Protein AF-A0A7C9DLK9-F1 (afdb_monomer_lite)

Radius of gyration: 18.84 Å; chains: 1; bounding box: 45×38×41 Å

Secondary structure (DSSP, 8-state):
-HHHHHHHHHHHHHTSPP--SS-------PPPP----S-S----PPPPTT---------PPP--TTTSTTTTS-HHHHHHHHHHHHHHHHT--GGG--------SSSTT---

Organism: Opuntia streptacantha (NCBI:txid393608)

Structure (mmCIF, N/CA/C/O backbone):
data_AF-A0A7C9DLK9-F1
#
_entry.id   AF-A0A7C9DLK9-F1
#
loop_
_atom_site.group_PDB
_atom_site.id
_atom_site.type_symbol
_atom_site.label_atom_id
_atom_site.label_alt_id
_atom_site.label_comp_id
_atom_site.label_asym_id
_atom_site.label_entity_id
_atom_site.label_seq_id
_atom_site.pdbx_PDB_ins_code
_atom_site.Cartn_x
_atom_site.Cartn_y
_atom_site.Cartn_z
_atom_site.occupancy
_atom_site.B_iso_or_equiv
_atom_site.auth_seq_id
_atom_site.auth_comp_id
_atom_site.auth_asym_id
_atom_site.auth_atom_id
_atom_site.pdbx_PDB_model_num
ATOM 1 N N . MET A 1 1 ? 19.699 -16.998 14.067 1.00 58.50 1 MET A N 1
ATOM 2 C CA . MET A 1 1 ? 20.143 -17.283 12.685 1.00 58.50 1 MET A CA 1
ATOM 3 C C . MET A 1 1 ? 19.211 -18.283 11.996 1.00 58.50 1 MET A C 1
ATOM 5 O O . MET A 1 1 ? 18.679 -17.970 10.944 1.00 58.50 1 MET A O 1
ATOM 9 N N . GLU A 1 2 ? 18.890 -19.410 12.635 1.00 72.69 2 GLU A N 1
ATOM 10 C CA . GLU A 1 2 ? 18.025 -20.476 12.089 1.00 72.69 2 GLU A CA 1
ATOM 11 C C . GLU A 1 2 ? 16.616 -20.023 11.646 1.00 72.69 2 GLU A C 1
ATOM 13 O O . GLU A 1 2 ? 16.162 -20.358 10.554 1.00 72.69 2 GLU A O 1
ATOM 18 N N . LYS A 1 3 ? 15.952 -19.158 12.428 1.00 70.38 3 LYS A N 1
ATOM 19 C CA . LYS A 1 3 ? 14.644 -18.583 12.054 1.00 70.38 3 LYS A CA 1
ATOM 20 C C . LYS A 1 3 ? 14.693 -17.736 10.773 1.00 70.38 3 LYS A C 1
ATOM 22 O O . LYS A 1 3 ? 13.717 -17.711 10.033 1.00 70.38 3 LYS A O 1
ATOM 27 N N . ALA A 1 4 ? 15.805 -17.043 10.513 1.00 65.06 4 ALA A N 1
ATOM 28 C CA . ALA A 1 4 ? 15.965 -16.215 9.315 1.00 65.06 4 ALA A CA 1
ATOM 29 C C . ALA A 1 4 ? 16.147 -17.086 8.065 1.00 65.06 4 ALA A C 1
ATOM 31 O O . ALA A 1 4 ? 15.480 -16.858 7.062 1.00 65.06 4 ALA A O 1
ATOM 32 N N . ILE A 1 5 ? 16.952 -18.147 8.178 1.00 78.31 5 ILE A N 1
ATOM 33 C CA . ILE A 1 5 ? 17.142 -19.146 7.118 1.00 78.31 5 ILE A CA 1
ATOM 34 C C . I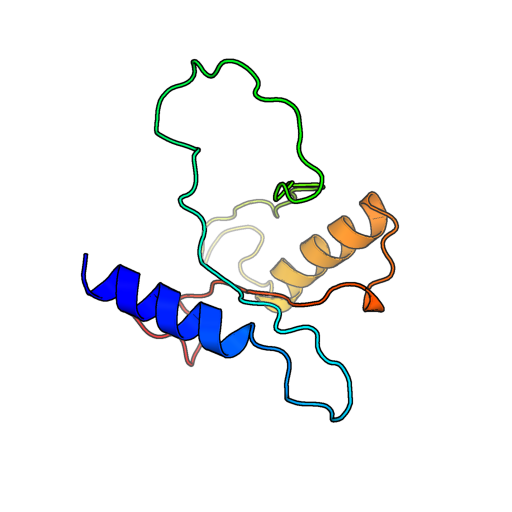LE A 1 5 ? 15.807 -19.810 6.762 1.00 78.31 5 ILE A C 1
ATOM 36 O O . ILE A 1 5 ? 15.496 -19.987 5.587 1.00 78.31 5 ILE A O 1
ATOM 40 N N . ASN A 1 6 ? 14.979 -20.133 7.762 1.00 79.56 6 ASN A N 1
ATOM 41 C CA . ASN A 1 6 ? 13.677 -20.741 7.499 1.00 79.56 6 ASN A CA 1
ATOM 42 C C . ASN A 1 6 ? 12.716 -19.780 6.776 1.00 79.56 6 ASN A C 1
ATOM 44 O O . ASN A 1 6 ? 12.039 -20.187 5.839 1.00 79.56 6 ASN A O 1
ATOM 48 N N . ARG A 1 7 ? 12.697 -18.492 7.151 1.00 76.69 7 ARG A N 1
ATOM 49 C CA . ARG A 1 7 ? 11.908 -17.462 6.447 1.00 76.69 7 ARG A CA 1
ATOM 50 C C . ARG A 1 7 ? 12.356 -17.293 4.998 1.00 76.69 7 ARG A C 1
ATOM 52 O O . ARG A 1 7 ? 11.520 -17.247 4.107 1.00 76.69 7 ARG A O 1
ATOM 59 N N . GLN A 1 8 ? 13.666 -17.250 4.768 1.00 76.12 8 GLN A N 1
ATOM 60 C CA . GLN A 1 8 ? 14.245 -17.165 3.430 1.00 76.12 8 GLN A CA 1
ATOM 61 C C . GLN A 1 8 ? 13.864 -18.379 2.576 1.00 76.12 8 GLN A C 1
ATOM 63 O O . GLN A 1 8 ? 13.475 -18.210 1.42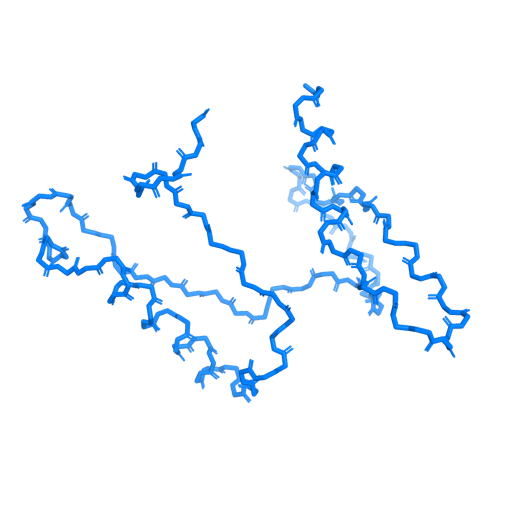6 1.00 76.12 8 GLN A O 1
ATOM 68 N N . ARG A 1 9 ? 13.908 -19.592 3.143 1.00 81.25 9 ARG A N 1
ATOM 69 C CA . ARG A 1 9 ? 13.466 -20.814 2.457 1.00 81.25 9 ARG A CA 1
ATOM 70 C C . ARG A 1 9 ? 11.997 -20.733 2.041 1.00 81.25 9 ARG A C 1
ATOM 72 O O . ARG A 1 9 ? 11.692 -21.037 0.898 1.00 81.25 9 ARG A O 1
ATOM 79 N N . VAL A 1 10 ? 11.117 -20.318 2.954 1.00 80.75 10 VAL A N 1
ATOM 80 C CA . VAL A 1 10 ? 9.676 -20.184 2.682 1.00 80.75 10 VAL A CA 1
ATOM 81 C C . VAL A 1 10 ? 9.422 -19.164 1.568 1.00 80.75 10 VAL A C 1
ATOM 83 O O . VAL A 1 10 ? 8.691 -19.457 0.632 1.00 80.75 10 VAL A O 1
ATOM 86 N N . LEU A 1 11 ? 10.074 -17.997 1.620 1.00 77.19 11 LEU A N 1
ATOM 87 C CA . LEU A 1 11 ? 9.941 -16.968 0.583 1.00 77.19 11 LEU A CA 1
ATOM 88 C C . LEU A 1 11 ? 10.421 -17.452 -0.789 1.00 77.19 11 LEU A C 1
ATOM 90 O O . LEU A 1 11 ? 9.716 -17.272 -1.774 1.00 77.19 11 LEU A O 1
ATOM 94 N N . LEU A 1 12 ? 11.592 -18.090 -0.856 1.00 77.12 12 LEU A N 1
ATOM 95 C CA . LEU A 1 12 ? 12.118 -18.616 -2.118 1.00 77.12 12 LEU A CA 1
ATOM 96 C C . LEU A 1 12 ? 11.199 -19.677 -2.731 1.00 77.12 12 LEU A C 1
ATOM 98 O O . LEU A 1 12 ? 11.112 -19.756 -3.949 1.00 77.12 12 LEU A O 1
ATOM 102 N N . ASP A 1 13 ? 10.513 -20.472 -1.909 1.00 79.88 13 ASP A N 1
ATOM 103 C CA . ASP A 1 13 ? 9.567 -21.481 -2.389 1.00 79.88 13 ASP A CA 1
ATOM 104 C C . ASP A 1 13 ? 8.298 -20.845 -2.979 1.00 79.88 13 ASP A C 1
ATOM 106 O O . ASP A 1 13 ? 7.842 -21.267 -4.037 1.00 79.88 13 ASP A O 1
ATOM 110 N N . HIS A 1 14 ? 7.783 -19.776 -2.362 1.00 75.69 14 HIS A N 1
ATOM 111 C CA . HIS A 1 14 ? 6.646 -19.012 -2.894 1.00 75.69 14 HIS A CA 1
ATOM 112 C C . HIS A 1 14 ? 6.961 -18.269 -4.196 1.00 75.69 14 HIS A C 1
ATOM 114 O O . HIS A 1 14 ? 6.070 -18.079 -5.018 1.00 75.69 14 HIS A O 1
ATOM 120 N N . LEU A 1 15 ? 8.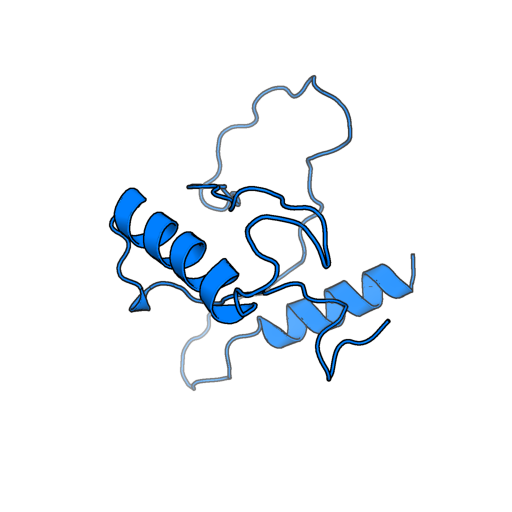214 -17.845 -4.378 1.00 70.75 15 LEU A N 1
ATOM 121 C CA . LEU A 1 15 ? 8.659 -17.120 -5.570 1.00 70.75 15 LEU A CA 1
ATOM 122 C C . LEU A 1 15 ? 8.991 -18.041 -6.749 1.00 70.75 15 LEU A C 1
ATOM 124 O O . LEU A 1 15 ? 9.246 -17.546 -7.848 1.00 70.75 15 LEU A O 1
ATOM 128 N N . ARG A 1 16 ? 9.007 -19.367 -6.554 1.00 73.75 16 ARG A N 1
ATOM 129 C CA . ARG A 1 16 ? 9.192 -20.290 -7.673 1.00 73.75 16 ARG A CA 1
ATOM 130 C C . ARG A 1 16 ? 7.988 -20.190 -8.607 1.00 73.75 16 ARG A C 1
ATOM 132 O O . ARG A 1 16 ? 6.858 -20.366 -8.151 1.00 73.75 16 ARG A O 1
ATOM 139 N N . PRO A 1 17 ? 8.206 -19.949 -9.909 1.00 66.12 17 PRO A N 1
ATOM 140 C CA . PRO A 1 17 ? 7.108 -19.954 -10.857 1.00 66.12 17 PRO A CA 1
ATOM 141 C C . PRO A 1 17 ? 6.425 -21.333 -10.834 1.00 66.12 17 PRO A C 1
ATOM 143 O O . PRO A 1 17 ? 7.120 -22.356 -10.802 1.00 66.12 17 PRO A O 1
ATOM 146 N N . PRO A 1 18 ? 5.080 -21.398 -10.834 1.00 60.97 18 PRO A N 1
ATOM 147 C CA . PRO A 1 18 ? 4.382 -22.664 -10.983 1.00 60.97 18 PRO A CA 1
ATOM 148 C C . PRO A 1 18 ? 4.803 -23.273 -12.318 1.00 60.97 18 PRO A C 1
ATOM 150 O O . PRO A 1 18 ? 4.843 -22.576 -13.329 1.00 60.97 18 PRO A O 1
ATOM 153 N N . SER A 1 19 ? 5.153 -24.557 -12.312 1.00 55.50 19 SER A N 1
ATOM 154 C CA . SER A 1 19 ? 5.622 -25.302 -13.479 1.00 55.50 19 SER A CA 1
ATOM 155 C C . SER A 1 19 ? 4.568 -25.326 -14.593 1.00 55.50 19 SER A C 1
ATOM 157 O O . SER A 1 19 ? 3.801 -26.279 -14.722 1.00 55.50 19 SER A O 1
ATOM 159 N N . SER A 1 20 ? 4.518 -24.270 -15.399 1.00 49.78 20 SER A N 1
ATOM 160 C CA . SER A 1 20 ? 3.943 -24.286 -16.733 1.00 49.78 20 SER A CA 1
ATOM 161 C C . SER A 1 20 ? 4.974 -24.931 -17.651 1.00 49.78 20 SER A C 1
ATOM 163 O O . SER A 1 20 ? 6.061 -24.393 -17.862 1.00 49.78 20 SER A O 1
ATOM 165 N N . SER A 1 21 ? 4.631 -26.127 -18.113 1.00 52.03 21 SER A N 1
ATOM 166 C CA . SER A 1 21 ? 5.294 -26.901 -19.160 1.00 52.03 21 SER A CA 1
ATOM 167 C C . SER A 1 21 ? 5.922 -26.034 -20.264 1.00 52.03 21 SER A C 1
ATOM 169 O O . SER A 1 21 ? 5.261 -25.133 -20.776 1.00 52.03 21 SER A O 1
ATOM 171 N N . ASP A 1 22 ? 7.146 -26.406 -20.656 1.00 47.06 22 ASP A N 1
ATOM 172 C CA . ASP A 1 22 ? 7.839 -26.088 -21.921 1.00 47.06 22 ASP A CA 1
ATOM 173 C C . ASP A 1 22 ? 8.838 -24.925 -22.051 1.00 47.06 22 ASP A C 1
ATOM 175 O O . ASP A 1 22 ? 9.163 -24.547 -23.174 1.00 47.06 22 ASP A O 1
ATOM 179 N N . HIS A 1 23 ? 9.505 -24.466 -20.983 1.00 44.34 23 HIS A N 1
ATOM 180 C CA . HIS A 1 23 ? 10.735 -23.675 -21.176 1.00 44.34 23 HIS A CA 1
ATOM 181 C C . HIS A 1 23 ? 11.897 -24.059 -20.245 1.00 44.34 23 HIS A C 1
ATOM 183 O O . HIS A 1 23 ? 11.825 -23.949 -19.027 1.00 44.34 23 HIS A O 1
ATOM 189 N N . THR A 1 24 ? 13.006 -24.468 -20.873 1.00 41.06 24 THR A N 1
ATOM 190 C CA . THR A 1 24 ? 14.347 -24.822 -20.357 1.00 41.06 24 THR A CA 1
ATOM 191 C C . THR A 1 24 ? 15.113 -23.664 -19.696 1.00 41.06 24 THR A C 1
ATOM 193 O O . THR A 1 24 ? 16.332 -23.566 -19.817 1.00 41.06 24 THR A O 1
ATOM 196 N N . TYR A 1 25 ? 14.423 -22.782 -18.980 1.00 47.22 25 TYR A N 1
ATOM 197 C CA . TYR A 1 25 ? 15.050 -21.764 -18.146 1.00 47.22 25 TYR A CA 1
ATOM 198 C C . TYR A 1 25 ? 14.777 -22.120 -16.688 1.00 47.22 25 TYR A C 1
ATOM 200 O O . TYR A 1 25 ? 13.783 -21.695 -16.104 1.00 47.22 25 TYR A O 1
ATOM 208 N N . GLU A 1 26 ? 15.664 -22.926 -16.099 1.00 47.75 26 GLU A N 1
ATOM 209 C CA . GLU A 1 26 ? 15.775 -22.990 -14.643 1.00 47.75 26 GLU A CA 1
ATOM 210 C C . GLU A 1 26 ? 16.182 -21.596 -14.155 1.00 47.75 26 GLU A C 1
ATOM 212 O O . GLU A 1 26 ? 17.361 -21.246 -14.109 1.00 47.75 26 GLU A O 1
ATOM 217 N N . ALA A 1 27 ? 15.201 -20.762 -13.815 1.00 54.41 27 ALA A N 1
ATOM 218 C CA . ALA A 1 27 ? 15.450 -19.591 -12.998 1.00 54.41 27 ALA A CA 1
ATOM 219 C C . ALA A 1 27 ? 15.792 -20.101 -11.594 1.00 54.41 27 ALA A C 1
ATOM 221 O O . ALA A 1 27 ? 14.922 -20.258 -10.735 1.00 54.41 27 ALA A O 1
ATOM 222 N N . SER A 1 28 ? 17.068 -20.422 -11.373 1.00 65.25 28 SER A N 1
ATOM 223 C CA . SER A 1 28 ? 17.601 -20.738 -10.056 1.00 65.25 28 SER A CA 1
ATOM 224 C C . SER A 1 28 ? 17.545 -19.465 -9.211 1.00 65.25 28 SER A C 1
ATOM 226 O O . SER A 1 28 ? 18.506 -18.701 -9.141 1.00 65.25 28 SER A O 1
ATOM 228 N N . LEU A 1 29 ? 16.386 -19.195 -8.611 1.00 65.62 29 LEU A N 1
ATOM 229 C CA . LEU A 1 29 ? 16.202 -18.116 -7.650 1.00 65.62 29 LEU A CA 1
ATOM 230 C C . LEU A 1 29 ? 17.067 -18.429 -6.425 1.00 65.62 29 LEU A C 1
ATOM 232 O O . LEU A 1 29 ? 16.678 -19.178 -5.529 1.00 65.62 29 LEU A O 1
ATOM 236 N N . SER A 1 30 ? 18.283 -17.891 -6.414 1.00 70.31 30 SER A N 1
ATOM 237 C CA . SER A 1 30 ? 19.175 -17.923 -5.263 1.00 70.31 30 SER A CA 1
ATOM 238 C C . SER A 1 30 ? 19.028 -16.626 -4.489 1.00 70.31 30 SER A C 1
ATOM 240 O O . SER A 1 30 ? 19.051 -15.544 -5.073 1.00 70.31 30 SER A O 1
ATOM 242 N N . ALA A 1 31 ? 18.937 -16.712 -3.165 1.00 64.19 31 ALA A N 1
ATOM 243 C CA . ALA A 1 31 ? 19.102 -15.517 -2.357 1.00 64.19 31 ALA A CA 1
ATOM 244 C C . ALA A 1 31 ? 20.515 -14.964 -2.558 1.00 64.19 31 ALA A C 1
ATOM 246 O O . ALA A 1 31 ? 21.496 -15.676 -2.339 1.00 64.19 31 ALA A O 1
ATOM 247 N N . SER A 1 32 ? 20.603 -13.702 -2.957 1.00 67.50 32 SER A N 1
ATOM 248 C CA . SER A 1 32 ? 21.859 -12.966 -2.952 1.00 67.50 32 SER A CA 1
ATOM 249 C C . SER A 1 32 ? 22.052 -12.320 -1.585 1.00 67.50 32 SER A C 1
ATOM 251 O O . SER A 1 32 ? 21.092 -11.861 -0.957 1.00 67.50 32 SER A O 1
ATOM 253 N N . ASN A 1 33 ? 23.292 -12.291 -1.102 1.00 64.62 33 ASN A N 1
ATOM 254 C CA . ASN A 1 33 ? 23.615 -11.536 0.098 1.00 64.62 33 ASN A CA 1
ATOM 255 C C . ASN A 1 33 ? 23.359 -10.058 -0.207 1.00 64.62 33 ASN A C 1
ATOM 257 O O . ASN A 1 33 ? 23.981 -9.505 -1.112 1.00 64.62 33 ASN A O 1
ATOM 261 N N . CYS A 1 34 ? 22.474 -9.412 0.556 1.00 51.50 34 CYS A N 1
ATOM 262 C CA . CYS A 1 34 ? 22.310 -7.967 0.480 1.00 51.50 34 CYS A CA 1
ATOM 263 C C . CYS A 1 34 ? 23.669 -7.322 0.788 1.00 51.50 34 CYS A C 1
ATOM 265 O O . CYS A 1 34 ? 24.111 -7.314 1.934 1.00 51.50 34 CYS A O 1
ATOM 267 N N . THR A 1 35 ? 24.345 -6.795 -0.232 1.00 54.56 35 THR A N 1
ATOM 268 C CA . THR A 1 35 ? 25.635 -6.096 -0.100 1.00 54.56 35 THR A CA 1
ATOM 269 C C . THR A 1 35 ? 25.503 -4.752 0.620 1.00 54.56 35 THR A C 1
ATOM 271 O O . THR A 1 35 ? 26.506 -4.108 0.917 1.00 54.56 35 THR A O 1
ATOM 274 N N . ALA A 1 36 ? 24.274 -4.352 0.961 1.00 51.97 36 ALA A N 1
ATOM 275 C CA . ALA A 1 36 ? 23.961 -3.258 1.868 1.00 51.97 36 ALA A CA 1
ATOM 276 C C . ALA A 1 36 ? 24.338 -3.621 3.321 1.00 51.97 36 ALA A C 1
ATOM 278 O O . ALA A 1 36 ? 23.480 -3.929 4.145 1.00 51.97 36 ALA A O 1
ATOM 279 N N . GLY A 1 37 ? 25.637 -3.621 3.626 1.00 49.53 37 GLY A N 1
ATOM 280 C CA . GLY A 1 37 ? 26.144 -3.571 4.999 1.00 49.53 37 GLY A CA 1
ATOM 281 C C . GLY A 1 37 ? 26.085 -2.148 5.573 1.00 49.53 37 GLY A C 1
ATOM 282 O O . GLY A 1 37 ? 26.044 -1.176 4.822 1.00 49.53 37 GLY A O 1
ATOM 283 N N . ASP A 1 38 ? 26.128 -2.027 6.905 1.00 52.62 38 ASP A N 1
ATOM 284 C CA . ASP A 1 38 ? 25.930 -0.807 7.722 1.00 52.62 38 ASP A CA 1
ATOM 285 C C . ASP A 1 38 ? 26.922 0.367 7.499 1.00 52.62 38 ASP A C 1
ATOM 287 O O . ASP A 1 38 ? 27.023 1.266 8.334 1.00 52.62 38 ASP A O 1
ATOM 291 N N . SER A 1 39 ? 27.692 0.403 6.408 1.00 54.94 39 SER A N 1
ATOM 292 C CA . SER A 1 39 ? 28.707 1.439 6.169 1.00 54.94 39 SER A CA 1
ATOM 293 C C . SER A 1 39 ? 28.355 2.341 4.987 1.00 54.94 39 SER A C 1
ATOM 295 O O . SER A 1 39 ? 28.271 1.907 3.843 1.00 54.94 39 SER A O 1
ATOM 297 N N . SER A 1 40 ? 28.234 3.640 5.264 1.00 48.75 40 SER A N 1
ATOM 298 C CA . SER A 1 40 ? 27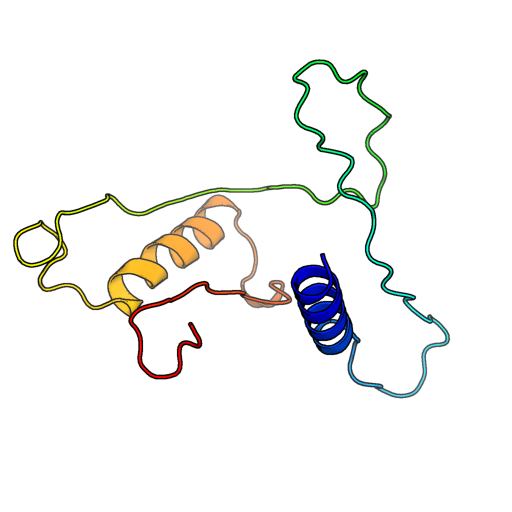.936 4.746 4.337 1.00 48.75 40 SER A CA 1
ATOM 299 C C . SER A 1 40 ? 29.025 5.050 3.290 1.00 48.75 40 SER A C 1
ATOM 301 O O . SER A 1 40 ? 28.990 6.097 2.644 1.00 48.75 40 SER A O 1
ATOM 303 N N . ALA A 1 41 ? 29.991 4.153 3.102 1.00 51.66 41 ALA A N 1
ATOM 304 C CA . ALA A 1 41 ? 31.143 4.337 2.231 1.00 51.66 41 ALA A CA 1
ATOM 305 C C . ALA A 1 41 ? 31.266 3.161 1.254 1.00 51.66 41 ALA A C 1
ATOM 307 O O . ALA A 1 41 ? 32.127 2.301 1.420 1.00 51.66 41 ALA A O 1
ATOM 308 N N . TYR A 1 42 ? 30.416 3.117 0.225 1.00 53.41 42 TYR A N 1
ATOM 309 C CA . TYR A 1 42 ? 30.613 2.192 -0.890 1.00 53.41 42 TYR A CA 1
ATOM 310 C C . TYR A 1 42 ? 31.085 2.911 -2.150 1.00 53.41 42 TYR A C 1
ATOM 312 O O . TYR A 1 42 ? 30.481 3.866 -2.641 1.00 53.41 42 TYR A O 1
ATOM 320 N N . HIS A 1 43 ? 32.186 2.379 -2.675 1.00 47.84 43 HIS A N 1
ATOM 321 C CA . HIS A 1 43 ? 32.626 2.519 -4.051 1.00 47.84 43 HIS A CA 1
ATOM 322 C C . HIS A 1 43 ? 31.494 2.004 -4.952 1.00 47.84 43 HIS A C 1
ATOM 324 O O . HIS A 1 43 ? 31.144 0.826 -4.868 1.00 47.84 43 HIS A O 1
ATOM 330 N N . ARG A 1 44 ? 30.888 2.881 -5.769 1.00 53.50 44 ARG A N 1
ATOM 331 C CA . ARG A 1 44 ? 29.843 2.496 -6.731 1.00 53.50 44 ARG A CA 1
ATOM 332 C C . ARG A 1 44 ? 30.400 1.399 -7.634 1.00 53.50 44 ARG A C 1
ATOM 334 O O . ARG A 1 44 ? 31.209 1.676 -8.517 1.00 53.50 44 ARG A O 1
ATOM 341 N N . THR A 1 45 ? 30.003 0.156 -7.395 1.00 56.69 45 THR A N 1
ATOM 342 C CA . THR A 1 45 ? 30.149 -0.891 -8.405 1.00 56.69 45 THR A CA 1
ATOM 343 C C . THR A 1 45 ? 29.211 -0.526 -9.558 1.00 56.69 45 THR A C 1
ATOM 345 O O . THR A 1 45 ? 28.195 0.137 -9.335 1.00 56.69 45 THR A O 1
ATOM 348 N N . SER A 1 46 ? 29.595 -0.835 -10.797 1.00 58.06 46 SER A N 1
ATOM 349 C CA . SER A 1 46 ? 28.764 -0.582 -11.980 1.00 58.06 46 SER A CA 1
ATOM 350 C C . SER A 1 46 ? 27.361 -1.142 -11.761 1.00 58.06 46 SER A C 1
ATOM 352 O O . SER A 1 46 ? 27.259 -2.296 -11.366 1.00 58.06 46 SER A O 1
ATOM 354 N N . ALA A 1 47 ? 26.317 -0.344 -12.010 1.00 58.66 47 ALA A N 1
ATOM 355 C CA . ALA A 1 47 ? 24.938 -0.826 -11.962 1.00 58.66 47 ALA A CA 1
ATOM 356 C C . ALA A 1 47 ? 24.801 -2.011 -12.925 1.00 58.66 47 ALA A C 1
ATOM 358 O O . ALA A 1 47 ? 25.093 -1.870 -14.119 1.00 58.66 47 ALA A O 1
ATOM 359 N N . PHE A 1 48 ? 24.439 -3.172 -12.394 1.00 64.38 48 PHE A N 1
ATOM 360 C CA . PHE A 1 48 ? 24.257 -4.385 -13.177 1.00 64.38 48 PHE A CA 1
ATOM 361 C C . PHE A 1 48 ? 22.786 -4.502 -13.597 1.00 64.38 48 PHE A C 1
ATOM 363 O O . PHE A 1 48 ? 21.903 -3.853 -13.035 1.00 64.38 48 PHE A O 1
ATOM 370 N N . GLY A 1 49 ? 22.511 -5.281 -14.646 1.00 70.06 49 GLY A N 1
ATOM 371 C CA . GLY A 1 49 ? 21.156 -5.409 -15.202 1.00 70.06 49 GLY A CA 1
ATOM 372 C C . GLY A 1 49 ? 20.153 -6.114 -14.277 1.00 70.06 49 GLY A C 1
ATOM 373 O O . GLY A 1 49 ? 18.966 -6.135 -14.585 1.00 70.06 49 GLY A O 1
ATOM 374 N N . ASP A 1 50 ? 20.627 -6.690 -13.174 1.00 76.44 50 ASP A N 1
ATOM 375 C CA . ASP A 1 50 ? 19.904 -7.528 -12.217 1.00 76.44 50 ASP A CA 1
ATOM 376 C C . ASP A 1 50 ? 19.762 -6.899 -10.817 1.00 76.44 50 ASP A C 1
ATOM 378 O O . ASP A 1 50 ? 19.254 -7.543 -9.896 1.00 76.44 50 ASP A O 1
ATOM 382 N N . ASP A 1 51 ? 20.168 -5.639 -10.640 1.00 76.25 51 ASP A N 1
ATOM 383 C CA . ASP A 1 51 ? 20.051 -4.942 -9.359 1.00 76.25 51 ASP A CA 1
ATOM 384 C C . ASP A 1 51 ? 18.582 -4.732 -8.938 1.00 76.25 51 ASP A C 1
ATOM 386 O O . ASP A 1 51 ? 17.725 -4.304 -9.717 1.00 76.25 51 ASP A O 1
ATOM 390 N N . VAL A 1 52 ? 18.293 -4.953 -7.651 1.00 81.62 52 VAL A N 1
ATOM 391 C CA . VAL A 1 52 ? 16.981 -4.643 -7.064 1.00 81.62 52 VAL A CA 1
ATOM 392 C C . VAL A 1 52 ? 16.922 -3.162 -6.712 1.00 81.62 52 VAL A C 1
ATOM 394 O O . VAL A 1 52 ? 17.597 -2.692 -5.793 1.00 81.62 52 VAL A O 1
ATOM 397 N N . VAL A 1 53 ? 16.074 -2.423 -7.421 1.00 84.69 53 VAL A N 1
ATOM 398 C CA . VAL A 1 53 ? 15.943 -0.970 -7.271 1.00 84.69 53 VAL A CA 1
ATOM 399 C C . VAL A 1 53 ? 14.620 -0.569 -6.617 1.00 84.69 53 VAL A C 1
ATOM 401 O O . VAL A 1 53 ? 13.577 -1.181 -6.842 1.00 84.69 53 VAL A O 1
ATOM 404 N N . ILE A 1 54 ? 14.647 0.506 -5.823 1.00 88.31 54 ILE A N 1
ATOM 405 C CA . ILE A 1 54 ? 13.439 1.146 -5.284 1.00 88.31 54 ILE A CA 1
ATOM 406 C C . ILE A 1 54 ? 13.045 2.285 -6.224 1.00 88.31 54 ILE A C 1
ATOM 408 O O . ILE A 1 54 ? 13.741 3.294 -6.302 1.00 88.31 54 ILE A O 1
ATOM 412 N N . VAL A 1 55 ? 11.918 2.133 -6.919 1.00 92.25 55 VAL A N 1
ATOM 413 C CA . VAL A 1 55 ? 11.436 3.124 -7.900 1.00 92.25 55 VAL A CA 1
ATOM 414 C C . VAL A 1 55 ? 10.621 4.236 -7.237 1.00 92.25 55 VAL A C 1
ATOM 416 O O . VAL A 1 55 ? 10.729 5.403 -7.606 1.00 92.25 55 VAL A O 1
ATOM 419 N N . ALA A 1 56 ? 9.807 3.887 -6.240 1.00 93.25 56 ALA A N 1
ATOM 420 C CA . ALA A 1 56 ? 8.965 4.832 -5.522 1.00 93.25 56 ALA A CA 1
ATOM 421 C C . ALA A 1 56 ? 8.711 4.365 -4.085 1.00 93.25 56 ALA A C 1
ATOM 423 O O . ALA A 1 56 ? 8.638 3.167 -3.814 1.00 93.25 56 ALA A O 1
ATOM 424 N N . ALA A 1 57 ? 8.549 5.319 -3.167 1.00 95.06 57 ALA A N 1
ATOM 425 C CA . ALA A 1 57 ? 8.226 5.049 -1.771 1.00 95.06 57 ALA A CA 1
ATOM 426 C C . ALA A 1 57 ? 7.265 6.116 -1.235 1.00 95.06 57 ALA A C 1
ATOM 428 O O . ALA A 1 57 ? 7.574 7.308 -1.230 1.00 95.06 57 ALA A O 1
ATOM 429 N N . TYR A 1 58 ? 6.104 5.675 -0.756 1.00 96.19 58 TYR A N 1
ATOM 430 C CA . TYR A 1 58 ? 5.054 6.535 -0.214 1.00 96.19 58 TYR A CA 1
ATOM 431 C C . TYR A 1 58 ? 4.539 5.981 1.110 1.00 96.19 58 TYR A C 1
ATOM 433 O O . TYR A 1 58 ? 4.701 4.803 1.423 1.00 96.19 58 TYR A O 1
ATOM 441 N N . ARG A 1 59 ? 3.912 6.848 1.906 1.00 98.06 59 ARG A N 1
ATOM 442 C CA . ARG A 1 59 ? 3.303 6.477 3.185 1.00 98.06 59 ARG A CA 1
ATOM 443 C C . ARG A 1 59 ? 2.123 7.376 3.509 1.00 98.06 59 ARG A C 1
ATOM 445 O O . ARG A 1 59 ? 2.066 8.519 3.057 1.00 98.06 59 ARG A O 1
ATOM 452 N N . THR A 1 60 ? 1.241 6.895 4.373 1.00 98.12 60 THR A N 1
ATOM 453 C CA . THR A 1 60 ? 0.212 7.726 4.997 1.00 98.12 60 THR A CA 1
ATOM 454 C C . THR A 1 60 ? 0.787 8.594 6.129 1.00 98.12 60 THR A C 1
ATOM 456 O O . THR A 1 60 ? 1.907 8.370 6.620 1.00 98.12 60 THR A O 1
ATOM 459 N N . PRO A 1 61 ? 0.037 9.616 6.575 1.00 97.69 61 PRO A N 1
ATOM 460 C CA . PRO A 1 61 ? 0.282 10.256 7.859 1.00 97.69 61 PRO A CA 1
ATOM 461 C C . PRO A 1 61 ? 0.141 9.252 9.008 1.00 97.69 61 PRO A C 1
ATOM 463 O O . PRO A 1 61 ? -0.762 8.418 9.017 1.00 97.69 61 PRO A O 1
ATOM 466 N N . LEU A 1 62 ? 0.995 9.374 10.023 1.00 97.75 62 LEU A N 1
ATOM 467 C CA . LEU A 1 62 ? 0.894 8.556 11.229 1.00 97.75 62 LEU A 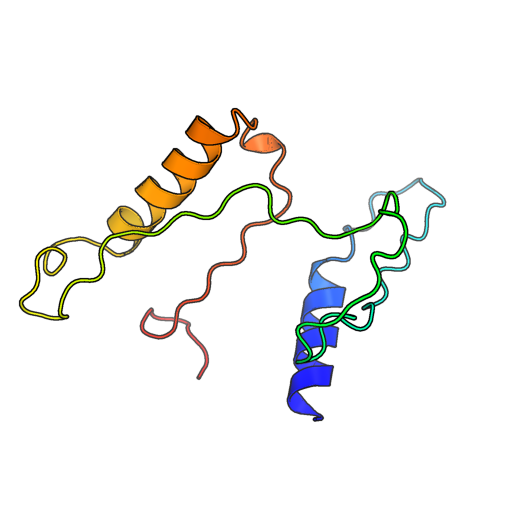CA 1
ATOM 468 C C . LEU A 1 62 ? 0.030 9.276 12.264 1.00 97.75 62 LEU A C 1
ATOM 470 O O . LEU A 1 62 ? 0.345 10.388 12.687 1.00 97.75 62 LEU A O 1
ATOM 474 N N . CYS A 1 63 ? -1.053 8.631 12.688 1.00 97.94 63 CYS A N 1
ATOM 475 C CA . CYS A 1 63 ? -1.969 9.154 13.698 1.00 97.94 63 CYS A CA 1
ATOM 476 C C . CYS A 1 63 ? -1.916 8.318 14.982 1.00 97.94 63 CYS A C 1
ATOM 478 O O . CYS A 1 63 ? -1.693 7.109 14.946 1.00 97.94 63 CYS A O 1
ATOM 480 N N . LYS A 1 64 ? -2.174 8.947 16.137 1.00 97.94 64 LYS A N 1
ATOM 481 C CA . LYS A 1 64 ? -2.315 8.220 17.409 1.00 97.94 64 LYS A CA 1
ATOM 482 C C . LYS A 1 64 ? -3.469 7.218 17.320 1.00 97.94 64 LYS A C 1
ATOM 484 O O . LYS A 1 64 ? -4.580 7.591 16.950 1.00 97.94 64 LYS A O 1
ATOM 489 N N . SER A 1 65 ? -3.233 5.973 17.729 1.00 95.62 65 SER A N 1
ATOM 490 C CA . SER A 1 65 ? -4.304 4.974 17.833 1.00 95.62 65 SER A CA 1
ATOM 491 C C . SER A 1 65 ? -5.398 5.437 18.811 1.00 95.62 65 SER A C 1
ATOM 493 O O . SER A 1 65 ? -5.129 6.206 19.739 1.00 95.62 65 SER A O 1
ATOM 495 N N . LYS A 1 66 ? -6.640 4.983 18.598 1.00 95.31 66 LYS A N 1
ATOM 496 C CA . LYS A 1 66 ? -7.864 5.283 19.376 1.00 95.31 66 LYS A CA 1
ATOM 497 C C . LYS A 1 66 ? -8.363 6.736 19.351 1.00 95.31 66 LYS A C 1
ATOM 499 O O . LYS A 1 66 ? -9.563 6.947 19.454 1.00 95.31 66 LYS A O 1
ATOM 504 N N . ARG A 1 67 ? -7.484 7.742 19.267 1.00 97.31 67 ARG A N 1
ATOM 505 C CA . ARG A 1 67 ? -7.856 9.172 19.399 1.00 97.31 67 ARG A CA 1
ATOM 506 C C . ARG A 1 67 ? -7.341 10.079 18.276 1.00 97.31 67 ARG A C 1
ATOM 508 O O . ARG A 1 67 ? -7.628 11.270 18.301 1.00 97.31 67 ARG A O 1
ATOM 515 N N . GLY A 1 68 ? -6.547 9.563 17.341 1.00 97.44 68 GLY A N 1
ATOM 516 C CA . GLY A 1 68 ? -5.979 10.333 16.231 1.00 97.44 68 GLY A CA 1
ATOM 517 C C . GLY A 1 68 ? -6.916 10.473 15.029 1.00 97.44 68 GLY A C 1
ATOM 518 O O . GLY A 1 68 ? -8.051 10.002 15.051 1.00 97.44 68 GLY A O 1
ATOM 519 N N . GLY A 1 69 ? -6.414 11.107 13.964 1.00 97.69 69 GLY A N 1
ATOM 520 C CA . GLY A 1 69 ? -7.197 11.420 12.760 1.00 97.69 69 GLY A CA 1
ATOM 521 C C . GLY A 1 69 ? -7.699 10.202 11.978 1.00 97.69 69 GLY A C 1
ATOM 522 O O . GLY A 1 69 ? -8.757 10.281 11.375 1.00 97.69 69 GLY A O 1
ATOM 523 N N . LEU A 1 70 ? -6.993 9.070 12.051 1.00 97.81 70 LEU A N 1
ATOM 524 C CA . LEU A 1 70 ? -7.366 7.814 11.380 1.00 97.81 70 LEU A CA 1
ATOM 525 C C . LEU A 1 70 ? -8.107 6.827 12.302 1.00 97.81 70 LEU A C 1
ATOM 527 O O . LEU A 1 70 ? -8.124 5.631 12.036 1.00 97.81 70 LEU A O 1
ATOM 531 N N . LYS A 1 71 ? -8.663 7.280 13.437 1.00 97.44 71 LYS A N 1
ATOM 532 C CA . LYS A 1 71 ? -9.304 6.375 14.416 1.00 97.44 71 LYS A CA 1
ATOM 533 C C . LYS A 1 71 ? -10.575 5.694 13.882 1.00 97.44 71 LYS A C 1
ATOM 535 O O . LYS A 1 71 ? -10.892 4.608 14.348 1.00 97.44 71 LYS A O 1
ATOM 540 N N . ASP A 1 72 ? -11.258 6.338 12.934 1.00 97.81 72 ASP A N 1
ATOM 541 C CA . ASP A 1 72 ? -12.499 5.855 12.306 1.00 97.81 72 ASP A CA 1
ATOM 542 C C . ASP A 1 72 ? -12.256 5.372 10.864 1.00 97.81 72 ASP A C 1
ATOM 544 O O . ASP A 1 72 ? -13.197 5.209 10.096 1.00 97.81 72 ASP A O 1
ATOM 548 N N . THR A 1 73 ? -10.992 5.202 10.467 1.00 97.75 73 THR A N 1
ATOM 549 C CA . THR A 1 73 ? -10.604 4.776 9.118 1.00 97.75 73 THR A CA 1
ATOM 550 C C . THR A 1 73 ? -10.225 3.303 9.149 1.00 97.75 73 THR A C 1
ATOM 552 O O . THR A 1 73 ? -9.412 2.894 9.984 1.00 97.75 73 THR A O 1
ATOM 555 N N . TYR A 1 74 ? -10.795 2.501 8.250 1.00 96.62 74 TYR A N 1
ATOM 556 C CA . TYR A 1 74 ? -10.467 1.081 8.176 1.00 96.62 74 TYR A CA 1
ATOM 557 C C . TYR A 1 74 ? -9.060 0.846 7.591 1.00 96.62 74 TYR A C 1
ATOM 559 O O . TYR A 1 74 ? -8.533 1.699 6.875 1.00 96.62 74 TYR A O 1
ATOM 567 N N . PRO A 1 75 ? -8.390 -0.281 7.906 1.00 95.69 75 PRO A N 1
ATOM 568 C CA . PRO A 1 75 ? -7.024 -0.539 7.438 1.00 95.69 75 PRO A CA 1
ATOM 569 C C . PRO A 1 75 ? -6.869 -0.568 5.910 1.00 95.69 75 PRO A C 1
ATOM 571 O O . PRO A 1 75 ? -5.847 -0.124 5.391 1.00 95.69 75 PRO A O 1
ATOM 574 N N . ASP A 1 76 ? -7.870 -1.070 5.194 1.00 96.25 76 ASP A N 1
ATOM 575 C CA . ASP A 1 76 ? -7.949 -1.074 3.733 1.00 96.25 76 ASP A CA 1
ATOM 576 C C . ASP A 1 76 ? -8.031 0.349 3.165 1.00 96.25 76 ASP A C 1
ATOM 578 O O . ASP A 1 76 ? -7.276 0.672 2.248 1.00 96.25 76 ASP A O 1
ATOM 582 N N . ASP A 1 77 ? -8.803 1.238 3.795 1.00 97.88 77 ASP A N 1
ATOM 583 C CA . ASP A 1 77 ? -8.847 2.668 3.457 1.00 97.88 77 ASP A CA 1
ATOM 584 C C . ASP A 1 77 ? -7.531 3.407 3.770 1.00 97.88 77 ASP A C 1
ATOM 586 O O . ASP A 1 77 ? -7.260 4.474 3.217 1.00 97.88 77 ASP A O 1
ATOM 590 N N . ILE A 1 78 ? -6.683 2.857 4.646 1.00 97.81 78 ILE A N 1
ATOM 591 C CA . ILE A 1 78 ? -5.335 3.383 4.913 1.00 97.81 78 ILE A CA 1
ATOM 592 C C . ILE A 1 78 ? -4.338 2.887 3.853 1.00 97.81 78 ILE A C 1
ATOM 594 O O . ILE A 1 78 ? -3.461 3.648 3.439 1.00 97.81 78 ILE A O 1
ATOM 598 N N . LEU A 1 79 ? -4.448 1.631 3.403 1.00 97.94 79 LEU A N 1
ATOM 599 C CA . LEU A 1 79 ? -3.511 1.019 2.451 1.00 97.94 79 LEU A CA 1
ATOM 600 C C . LEU A 1 79 ? -3.807 1.396 0.990 1.00 97.94 79 LEU A C 1
ATOM 602 O O . LEU A 1 79 ? -2.884 1.721 0.239 1.00 97.94 79 LEU A O 1
ATOM 606 N N . ALA A 1 80 ? -5.081 1.397 0.594 1.00 97.94 80 ALA A N 1
ATOM 607 C CA . ALA A 1 80 ? -5.533 1.713 -0.758 1.00 97.94 80 ALA A CA 1
ATOM 608 C C . ALA A 1 80 ? -4.965 3.030 -1.328 1.00 97.94 80 ALA A C 1
ATOM 610 O O . ALA A 1 80 ? -4.452 3.003 -2.451 1.00 97.94 80 ALA A O 1
ATOM 611 N N . PRO A 1 81 ? -4.970 4.175 -0.609 1.00 97.94 81 PRO A N 1
ATOM 612 C CA . PRO A 1 81 ? -4.435 5.421 -1.155 1.00 97.94 81 PRO A CA 1
ATOM 613 C C . PRO A 1 81 ? -2.924 5.368 -1.403 1.00 97.94 81 PRO A C 1
ATOM 615 O O . PRO A 1 81 ? -2.443 6.046 -2.306 1.00 97.94 81 PRO A O 1
ATOM 618 N N . VAL A 1 82 ? -2.167 4.560 -0.650 1.00 98.00 82 VAL A N 1
ATOM 619 C CA . VAL A 1 82 ? -0.718 4.408 -0.863 1.00 98.00 82 VAL A CA 1
ATOM 620 C C . VAL A 1 82 ? -0.446 3.631 -2.147 1.00 98.00 82 VAL A C 1
ATOM 622 O O . VAL A 1 82 ? 0.368 4.068 -2.958 1.00 98.00 82 VAL A O 1
ATOM 625 N N . LEU A 1 83 ? -1.152 2.516 -2.356 1.00 97.75 83 LEU A N 1
ATOM 626 C CA . LEU A 1 83 ? -1.022 1.713 -3.575 1.00 97.75 83 LEU A CA 1
ATOM 627 C C . LEU A 1 83 ? -1.477 2.500 -4.807 1.00 97.75 83 LEU A C 1
ATOM 629 O O . LEU A 1 83 ? -0.786 2.518 -5.823 1.00 97.75 83 LEU A O 1
ATOM 633 N N . LYS A 1 84 ? -2.596 3.221 -4.693 1.00 97.25 84 LYS A N 1
ATOM 634 C CA . LYS A 1 84 ? -3.097 4.092 -5.757 1.00 97.25 84 LYS A CA 1
ATOM 635 C C . LYS A 1 84 ? -2.097 5.196 -6.107 1.00 97.25 84 LYS A C 1
ATOM 637 O O . LYS A 1 84 ? -1.782 5.374 -7.278 1.00 97.25 84 LYS A O 1
ATOM 642 N N . ALA A 1 85 ? -1.549 5.885 -5.105 1.00 97.38 85 ALA A N 1
ATOM 643 C CA . ALA A 1 85 ? -0.546 6.922 -5.330 1.00 97.38 85 ALA A CA 1
ATOM 644 C C . ALA A 1 85 ? 0.730 6.366 -5.978 1.00 97.38 85 ALA A C 1
ATOM 646 O O . ALA A 1 85 ? 1.321 7.042 -6.814 1.00 97.38 85 ALA A O 1
ATOM 647 N N . LEU A 1 86 ? 1.152 5.145 -5.629 1.00 97.31 86 LEU A N 1
ATOM 648 C CA . LEU A 1 86 ? 2.300 4.500 -6.265 1.00 97.31 86 LEU A CA 1
ATOM 649 C C . LEU A 1 86 ? 2.060 4.334 -7.767 1.00 97.31 86 LEU A C 1
ATOM 651 O O . LEU A 1 86 ? 2.862 4.832 -8.551 1.00 97.31 86 LEU A O 1
ATOM 655 N N . ILE A 1 87 ? 0.937 3.720 -8.151 1.00 97.44 87 ILE A N 1
ATOM 656 C CA . ILE A 1 87 ? 0.555 3.507 -9.554 1.00 97.44 87 ILE A CA 1
ATOM 657 C C . ILE A 1 87 ? 0.443 4.832 -10.316 1.00 97.44 87 ILE A C 1
ATOM 659 O O . ILE A 1 87 ? 1.002 4.973 -11.399 1.00 97.44 87 ILE A O 1
ATOM 663 N N . GLU A 1 88 ? -0.229 5.832 -9.741 1.00 97.00 88 GLU A N 1
ATOM 664 C CA . GLU A 1 88 ? -0.407 7.144 -10.377 1.00 97.00 88 GLU A CA 1
ATOM 665 C C . GLU A 1 88 ? 0.916 7.892 -10.583 1.00 97.00 88 GLU A C 1
ATOM 667 O O . GLU A 1 88 ? 1.068 8.639 -11.547 1.00 97.00 88 GLU A O 1
ATOM 672 N N . LYS A 1 89 ? 1.883 7.729 -9.675 1.00 96.56 89 LYS A N 1
ATOM 673 C CA . LYS A 1 89 ? 3.165 8.440 -9.748 1.00 96.56 89 LYS A CA 1
ATOM 674 C C . LYS A 1 89 ? 4.172 7.755 -10.658 1.00 96.56 89 LYS A C 1
ATOM 676 O O . LYS A 1 89 ? 4.983 8.448 -11.267 1.00 96.56 89 LYS A O 1
ATOM 681 N N . THR A 1 90 ? 4.125 6.430 -10.755 1.00 96.75 90 THR A N 1
ATOM 682 C CA . THR A 1 90 ? 4.991 5.666 -11.659 1.00 96.75 90 THR A CA 1
ATOM 683 C C . THR A 1 90 ? 4.381 5.482 -13.047 1.00 96.75 90 THR A C 1
ATOM 685 O O . THR A 1 90 ? 5.114 5.147 -13.971 1.00 96.75 90 THR A O 1
ATOM 688 N N . ASN A 1 91 ? 3.074 5.733 -13.213 1.00 96.25 91 ASN A N 1
ATOM 689 C CA . ASN A 1 91 ? 2.296 5.404 -14.415 1.00 96.25 91 ASN A CA 1
ATOM 690 C C . ASN A 1 91 ? 2.436 3.926 -14.825 1.00 96.25 91 ASN A C 1
ATOM 692 O O . ASN A 1 91 ? 2.394 3.595 -16.009 1.00 96.25 91 ASN A O 1
ATOM 696 N N . LEU A 1 92 ? 2.631 3.043 -13.843 1.00 95.12 92 LEU A N 1
ATOM 697 C CA . LEU A 1 92 ? 2.772 1.608 -14.061 1.00 95.12 92 LEU A CA 1
ATOM 698 C C . LEU A 1 92 ? 1.398 0.979 -14.314 1.00 95.12 92 LEU A C 1
ATOM 700 O O . LEU A 1 92 ? 0.431 1.300 -13.624 1.00 95.12 92 LEU A O 1
ATOM 704 N N . ASN A 1 93 ? 1.305 0.042 -15.255 1.00 96.50 93 ASN A N 1
ATOM 705 C CA . ASN A 1 93 ? 0.108 -0.780 -15.389 1.00 96.50 93 ASN A CA 1
ATOM 706 C C . ASN A 1 93 ? -0.008 -1.716 -14.166 1.00 96.50 93 ASN A C 1
ATOM 708 O O . ASN A 1 93 ? 0.899 -2.516 -13.940 1.00 96.50 93 ASN A O 1
ATOM 712 N N . PRO A 1 94 ? -1.108 -1.691 -13.390 1.00 95.94 94 PRO A N 1
ATOM 713 C CA . PRO A 1 94 ? -1.257 -2.556 -12.218 1.00 95.94 94 PRO A CA 1
ATOM 714 C C . PRO A 1 94 ? -1.118 -4.054 -12.515 1.00 95.94 94 PRO A C 1
ATOM 716 O O . PRO A 1 94 ? -0.726 -4.807 -11.630 1.00 95.94 94 PRO A O 1
ATOM 719 N N . ALA A 1 95 ? -1.413 -4.487 -13.746 1.00 96.25 95 ALA A N 1
ATOM 720 C CA . ALA A 1 95 ? -1.278 -5.883 -14.161 1.00 96.25 95 ALA A CA 1
ATOM 721 C C . ALA A 1 95 ? 0.184 -6.362 -14.278 1.00 96.25 95 ALA A C 1
ATOM 723 O O . ALA A 1 95 ? 0.420 -7.563 -14.344 1.00 96.25 95 ALA A O 1
ATOM 724 N N . GLU A 1 96 ? 1.159 -5.448 -14.307 1.00 94.69 96 GLU A N 1
ATOM 725 C CA . GLU A 1 96 ? 2.593 -5.774 -14.364 1.00 94.69 96 GLU A CA 1
ATOM 726 C C . GLU A 1 96 ? 3.196 -6.037 -12.976 1.00 94.69 96 GLU A C 1
ATOM 728 O O . GLU A 1 96 ? 4.337 -6.487 -12.862 1.00 94.69 96 GLU A O 1
ATOM 733 N N . VAL A 1 97 ? 2.447 -5.769 -11.903 1.00 94.62 97 VAL A N 1
ATOM 734 C CA . VAL A 1 97 ? 2.893 -6.045 -10.536 1.00 94.62 97 VAL A CA 1
ATOM 735 C C . VAL A 1 97 ? 2.844 -7.553 -10.291 1.00 94.62 97 VAL A C 1
ATOM 737 O O . VAL A 1 97 ? 1.770 -8.143 -10.228 1.00 94.62 97 VAL A O 1
ATOM 740 N N . GLY A 1 98 ? 4.017 -8.173 -10.139 1.00 94.25 98 GLY A N 1
ATOM 741 C CA . GLY A 1 98 ? 4.130 -9.624 -9.959 1.00 94.25 98 GLY A CA 1
ATOM 742 C C . GLY A 1 98 ? 3.705 -10.136 -8.579 1.00 94.25 98 GLY A C 1
ATOM 743 O O . GLY A 1 98 ? 3.216 -11.256 -8.479 1.00 94.25 98 GLY A O 1
ATOM 744 N N . ASP A 1 99 ? 3.879 -9.335 -7.523 1.00 95.25 99 ASP A N 1
ATOM 745 C CA . ASP A 1 99 ? 3.482 -9.699 -6.159 1.00 95.25 99 ASP A CA 1
ATOM 746 C C . ASP A 1 99 ? 3.285 -8.452 -5.275 1.00 95.25 99 ASP A C 1
ATOM 748 O O . ASP A 1 99 ? 3.888 -7.400 -5.510 1.00 95.25 99 ASP A O 1
ATOM 752 N N . ILE A 1 100 ? 2.451 -8.575 -4.239 1.00 95.38 100 ILE A N 1
ATOM 753 C CA . ILE A 1 100 ? 2.221 -7.548 -3.219 1.00 95.38 100 ILE A CA 1
ATOM 754 C C . ILE A 1 100 ? 2.357 -8.181 -1.834 1.00 95.38 100 ILE A C 1
ATOM 756 O O . ILE A 1 100 ? 1.431 -8.792 -1.301 1.00 95.38 100 ILE A O 1
ATOM 760 N N . VAL A 1 101 ? 3.500 -7.943 -1.196 1.00 94.00 101 VAL A N 1
ATOM 761 C CA . VAL A 1 101 ? 3.765 -8.414 0.167 1.00 94.00 101 VAL A CA 1
ATOM 762 C C . VAL A 1 101 ? 3.369 -7.339 1.184 1.00 94.00 101 VAL A C 1
ATOM 764 O O . VAL A 1 101 ? 3.993 -6.280 1.261 1.00 94.00 101 VAL A O 1
ATOM 767 N N . VAL A 1 102 ? 2.347 -7.615 2.003 1.00 94.62 102 VAL A N 1
ATOM 768 C CA . VAL A 1 102 ? 1.832 -6.683 3.026 1.00 94.62 102 VAL A CA 1
ATOM 769 C C . VAL A 1 102 ? 2.158 -7.173 4.437 1.00 94.62 102 VAL A C 1
ATOM 771 O O . VAL A 1 102 ? 1.707 -8.232 4.869 1.00 94.62 102 VAL A O 1
ATOM 774 N N . GLY A 1 103 ? 2.899 -6.370 5.202 1.00 93.06 103 GLY A N 1
ATOM 775 C CA . GLY A 1 103 ? 3.176 -6.644 6.614 1.00 93.06 103 GLY A CA 1
ATOM 776 C C . GLY A 1 103 ? 2.063 -6.142 7.540 1.00 93.06 103 GLY A C 1
ATOM 777 O O . GLY A 1 103 ? 1.817 -4.939 7.610 1.00 93.06 103 GLY A O 1
ATOM 778 N N . THR A 1 104 ? 1.424 -7.036 8.304 1.00 93.12 104 THR A N 1
ATOM 779 C CA . THR A 1 104 ? 0.401 -6.680 9.307 1.00 93.12 104 THR A CA 1
ATOM 780 C C . THR A 1 104 ? 0.473 -7.561 10.561 1.00 93.12 104 THR A C 1
ATOM 782 O O . THR A 1 104 ? 0.668 -8.773 10.476 1.00 93.12 104 THR A O 1
ATOM 785 N N . VAL A 1 105 ? 0.328 -6.946 11.745 1.00 93.88 105 VAL A N 1
ATOM 786 C CA . VAL A 1 105 ? 0.529 -7.608 13.057 1.00 93.88 105 VAL A CA 1
ATOM 787 C C . VAL A 1 105 ? -0.763 -7.777 13.863 1.00 93.88 105 VAL A C 1
ATOM 789 O O . VAL A 1 105 ? -0.934 -8.765 14.570 1.00 93.88 105 VAL A O 1
ATOM 792 N N . LEU A 1 106 ? -1.667 -6.793 13.825 1.00 93.38 106 LEU A N 1
ATOM 793 C CA . LEU A 1 106 ? -2.852 -6.771 14.699 1.00 93.38 106 LEU A CA 1
ATOM 794 C C . LEU A 1 106 ? -4.111 -7.348 14.039 1.00 93.38 106 LEU A C 1
ATOM 796 O O . LEU A 1 106 ? -5.107 -7.557 14.728 1.00 93.38 106 LEU A O 1
ATOM 80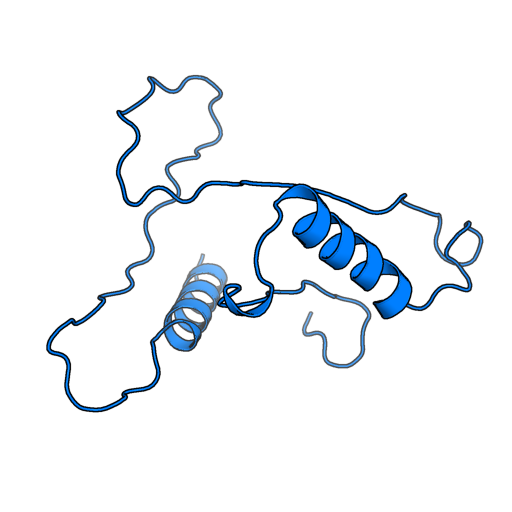0 N N . ALA A 1 107 ? -4.073 -7.587 12.727 1.00 92.12 107 ALA A N 1
ATOM 801 C CA . ALA A 1 107 ? -5.177 -8.191 11.996 1.00 92.12 107 ALA A CA 1
ATOM 802 C C . ALA A 1 107 ? -5.358 -9.675 12.379 1.00 92.12 107 ALA A C 1
ATOM 804 O O . ALA A 1 107 ? -4.375 -10.352 12.710 1.00 92.12 107 ALA A O 1
ATOM 805 N N . PRO A 1 108 ? -6.594 -10.205 12.317 1.00 89.44 108 PRO A N 1
ATOM 806 C CA . PRO A 1 108 ? -6.822 -11.637 12.479 1.00 89.44 108 PRO A CA 1
ATOM 807 C C . PRO A 1 108 ? -6.007 -12.427 11.440 1.00 89.44 108 PRO A C 1
ATOM 809 O O . PRO A 1 108 ? -5.896 -12.014 10.290 1.00 89.44 108 PRO A O 1
ATOM 812 N N . GLY A 1 109 ? -5.411 -13.550 11.854 1.00 85.56 109 GLY A N 1
ATOM 813 C CA . GLY A 1 109 ? -4.542 -14.380 11.004 1.00 85.56 109 GLY A CA 1
ATOM 814 C C . GLY A 1 109 ? -3.051 -14.025 11.044 1.00 85.56 109 GLY A C 1
ATOM 815 O O . GLY A 1 109 ? -2.233 -14.797 10.548 1.00 85.56 109 GLY A O 1
ATOM 816 N N . SER A 1 110 ? -2.668 -12.910 11.676 1.00 80.69 110 SER A N 1
ATOM 817 C CA . SER A 1 110 ? -1.254 -12.577 11.872 1.00 80.69 110 SER A CA 1
ATOM 818 C C . SER A 1 110 ? -0.565 -13.550 12.843 1.00 80.69 110 SER A C 1
ATOM 820 O O . SER A 1 110 ? -1.088 -13.843 13.921 1.00 80.69 110 SER A O 1
ATOM 822 N N . GLN A 1 111 ? 0.620 -14.040 12.466 1.00 68.12 111 GLN A N 1
ATOM 823 C CA . GLN A 1 111 ? 1.471 -14.889 13.306 1.00 68.12 111 GLN A CA 1
ATOM 824 C C . GLN A 1 111 ? 2.518 -14.025 14.021 1.00 68.12 111 GLN A C 1
ATOM 826 O O . GLN A 1 111 ? 3.225 -13.246 13.380 1.00 68.12 111 GLN A O 1
ATOM 831 N N . ARG A 1 112 ? 2.601 -14.153 15.350 1.00 58.72 112 ARG A N 1
ATOM 832 C CA . ARG A 1 112 ? 3.549 -13.415 16.202 1.00 58.72 112 ARG A CA 1
ATOM 833 C C . ARG A 1 112 ? 4.869 -14.157 16.381 1.00 58.72 112 ARG A C 1
ATOM 835 O O . ARG A 1 112 ? 4.824 -15.390 16.575 1.00 58.72 112 ARG A O 1
#

InterPro domains:
  IPR016039 Thiolase-like [G3DSA:3.40.47.10] (47-112)
  IPR016039 Thiolase-like [SSF53901] (42-111)
  IPR020616 Thiolase, N-terminal [PF00108] (52-109)
  IPR050215 3-ketoacyl-CoA thiolase-like [PTHR43853] (44-112)

pLDDT: mean 79.69, std 18.23, range [41.06, 98.12]

Sequence (112 aa):
MEKAINRQRVLLDHLRPPSSSDHTYEASLSASNCTAGDSSAYHRTSAFGDDVVIVAAYRTPLCKSKRGGLKDTYPDDILAPVLKALIEKTNLNPAEVGDIVVGTVLAPGSQR

Foldseek 3Di:
DVVVVVVVVVVQVVPDDDDDDDDPDPPVPDDDDPPPDPDPDDDDDPDDPPDDDDPDDDADDDFDECPTPCNVPDPCNRVVVRVVVVCVVVVDDPVPDPDDDDDDDPDPPHDD